Protein AF-A0A7V4MTC0-F1 (afdb_monomer)

pLDDT: mean 86.75, std 15.6, range [40.84, 98.31]

Sequence (107 aa):
MLAVVVAVAVHPVDDVLRDRVDVIELNHYYNDHGELIFDQLIFWDWCPATGRFQVRAWRLVKSAWQLPERDWQRGGWSALWLDGDRLRAVYAGAFRETWTQYDPEIE

Foldseek 3Di:
DDDDDDDDPPDPPPLAAEAEAAEWEWEFAAAPVRDGDFIKIWGWHQDPVVRDIATPDMDTDPDPQQDWDADPVVGFIWGWDDPDPGIYIYTHNYYYYYYDNDDPNVD

Solvent-accessible surface area (backbone atoms only — not comparable to full-atom values): 6509 Å² total; per-residue (Å²): 138,85,85,82,80,80,79,79,80,81,73,82,81,76,64,60,49,76,47,78,43,52,30,40,32,46,37,38,35,26,48,98,85,71,48,81,73,49,43,31,40,40,34,28,34,76,36,80,92,78,74,43,73,43,74,74,49,71,46,74,57,86,50,80,81,40,50,73,42,74,35,84,86,81,50,38,33,35,32,44,46,70,65,80,95,36,43,33,39,39,35,17,74,36,76,50,78,48,78,35,78,64,71,79,85,78,115

Secondary structure (DSSP, 8-state):
----------------EEEEEEEEEEEEEE-TTS-EEEEEEEEEEEETTTTEEEEEEEEE--SGGGSPEE-TTTSSEEEEEEETTEEEEEEEEEEEEEEESS-TT--

Nearest PDB structures (foldseek):
  6nau-assembly3_C  TM=3.440E-01  e=1.018E+00  Klebsiella pneumoniae subsp. pneumoniae
  1ri6-assembly1_A  TM=3.909E-01  e=2.763E+00  Escherichia coli
  4qrj-assembly2_B  TM=3.985E-01  e=2.931E+00  Bacteroides uniformis ATCC 8492
  3scy-assembly1_A  TM=4.873E-01  e=5.929E+00  Bacteroides fragilis NCTC 9343
  3fgb-assembly2_B  TM=4.070E-01  e=3.931E+00  Bacteroides thetaiotaomicron

Mean predicted aligned error: 8.18 Å

Radius of gyration: 19.38 Å; Cα contacts (8 Å, |Δi|>4): 205; chains: 1; bounding box: 69×31×56 Å

Structure (mmCIF, N/CA/C/O backbone):
data_AF-A0A7V4MTC0-F1
#
_entry.id   AF-A0A7V4MTC0-F1
#
loop_
_atom_site.group_PDB
_atom_site.id
_atom_site.type_symbol
_atom_site.label_atom_id
_atom_site.label_alt_id
_atom_site.label_comp_id
_atom_site.label_asym_id
_atom_site.label_entity_id
_atom_site.label_seq_id
_atom_site.pdbx_PDB_ins_code
_atom_site.Cartn_x
_atom_site.Cartn_y
_atom_site.Cartn_z
_atom_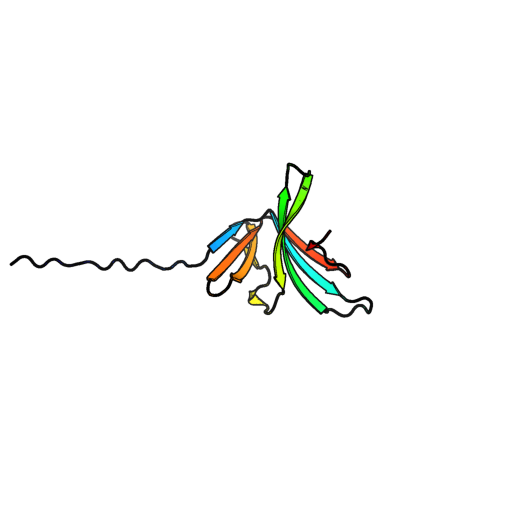site.occupancy
_atom_site.B_iso_or_equiv
_atom_site.auth_seq_id
_atom_site.auth_comp_id
_atom_site.auth_asym_id
_atom_site.au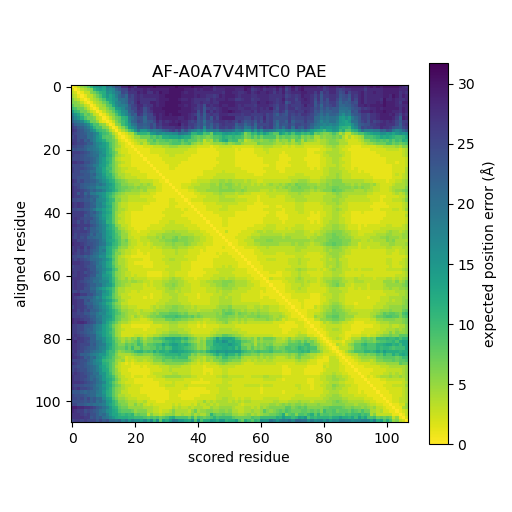th_atom_id
_atom_site.pdbx_PDB_model_num
ATOM 1 N N . MET A 1 1 ? -49.499 8.604 -38.007 1.00 41.53 1 MET A N 1
ATOM 2 C CA . MET A 1 1 ? -48.268 7.796 -37.884 1.00 41.53 1 MET A CA 1
ATOM 3 C C . MET A 1 1 ? -47.384 8.492 -36.859 1.00 41.53 1 MET A C 1
ATOM 5 O O . MET A 1 1 ? -46.915 9.583 -37.147 1.00 41.53 1 MET A O 1
ATOM 9 N N . LEU A 1 2 ? -47.291 7.965 -35.635 1.00 40.84 2 LEU A N 1
ATOM 10 C CA . LEU A 1 2 ? -46.520 8.573 -34.543 1.00 40.84 2 LEU A CA 1
ATOM 11 C C . LEU A 1 2 ? -45.117 7.949 -34.554 1.00 40.84 2 LEU A C 1
ATOM 13 O O . LEU A 1 2 ? -45.001 6.731 -34.431 1.00 40.84 2 LEU A O 1
ATOM 17 N N . ALA A 1 3 ? -44.072 8.750 -34.750 1.00 45.78 3 ALA A N 1
ATOM 18 C CA . ALA A 1 3 ? -42.695 8.276 -34.664 1.00 45.78 3 ALA A CA 1
ATOM 19 C C . ALA A 1 3 ? -42.271 8.254 -33.189 1.00 45.78 3 ALA A C 1
ATOM 21 O O . ALA A 1 3 ? -42.207 9.298 -32.543 1.00 45.78 3 ALA A O 1
ATOM 22 N N . VAL A 1 4 ? -42.006 7.063 -32.652 1.00 46.56 4 VAL A N 1
ATOM 23 C CA . VAL A 1 4 ? -41.389 6.904 -31.333 1.00 46.56 4 VAL A CA 1
ATOM 24 C C . VAL A 1 4 ? -39.884 7.052 -31.518 1.00 46.56 4 VAL A C 1
ATOM 26 O O . VAL A 1 4 ? -39.239 6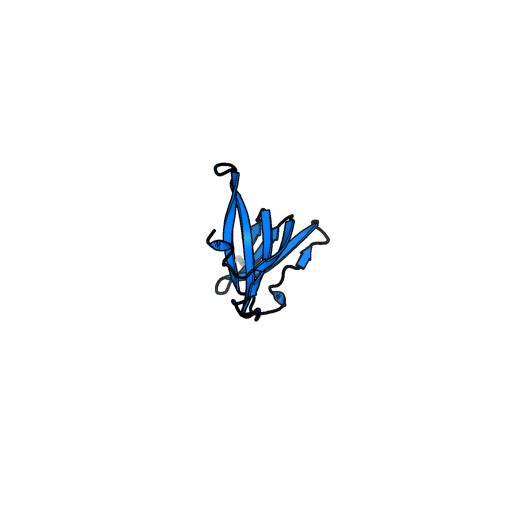.197 -32.120 1.00 46.56 4 VAL A O 1
ATOM 29 N N . VAL A 1 5 ? -39.326 8.154 -31.022 1.00 55.16 5 VAL A N 1
ATOM 30 C CA . VAL A 1 5 ? -37.876 8.314 -30.896 1.00 55.16 5 VAL A CA 1
ATOM 31 C C . VAL A 1 5 ? -37.459 7.597 -29.619 1.00 55.16 5 VAL A C 1
ATOM 33 O O . VAL A 1 5 ? -37.755 8.053 -28.516 1.00 55.16 5 VAL A O 1
ATOM 36 N N . VAL A 1 6 ? -36.796 6.452 -29.763 1.00 57.56 6 VAL A N 1
ATOM 37 C CA . VAL A 1 6 ? -36.133 5.781 -28.642 1.00 57.56 6 VAL A CA 1
ATOM 38 C C . VAL A 1 6 ? -34.809 6.500 -28.413 1.00 57.56 6 VAL A C 1
ATOM 40 O O . VAL A 1 6 ? -33.866 6.347 -29.186 1.00 57.56 6 VAL A O 1
ATOM 43 N N . ALA A 1 7 ? -34.748 7.325 -27.371 1.00 59.62 7 ALA A N 1
ATOM 44 C CA . ALA A 1 7 ? -33.491 7.887 -26.904 1.00 59.62 7 ALA A CA 1
ATOM 45 C C . ALA A 1 7 ? -32.680 6.766 -26.238 1.00 59.62 7 ALA A C 1
ATOM 47 O O . ALA A 1 7 ? -33.045 6.272 -25.172 1.00 59.62 7 ALA A O 1
ATOM 48 N N . VAL A 1 8 ? -31.592 6.343 -26.880 1.00 57.88 8 VAL A N 1
ATOM 49 C CA . VAL A 1 8 ? -30.602 5.459 -26.260 1.00 57.88 8 VAL A CA 1
ATOM 50 C C . VAL A 1 8 ? -29.826 6.299 -25.251 1.00 57.88 8 VAL A C 1
ATOM 52 O O . VAL A 1 8 ? -29.024 7.152 -25.627 1.00 57.88 8 VAL A O 1
ATOM 55 N N . ALA A 1 9 ? -30.094 6.090 -23.964 1.00 57.75 9 ALA A N 1
ATOM 56 C CA . ALA A 1 9 ? -29.274 6.652 -22.904 1.0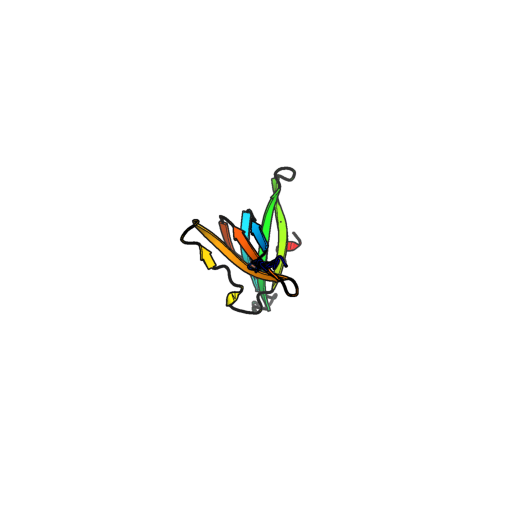0 57.75 9 ALA A CA 1
ATOM 57 C C . ALA A 1 9 ? -27.916 5.935 -22.918 1.00 57.75 9 ALA A C 1
ATOM 59 O O . ALA A 1 9 ? -27.817 4.764 -22.556 1.00 57.75 9 ALA A O 1
ATOM 60 N N . VAL A 1 10 ? -26.871 6.628 -23.370 1.00 52.97 10 VAL A N 1
ATOM 61 C CA . VAL A 1 10 ? -25.490 6.170 -23.199 1.00 52.97 10 VAL A CA 1
ATOM 62 C C . VAL A 1 10 ? -25.148 6.374 -21.729 1.00 52.97 10 VAL A C 1
ATOM 64 O O . VAL A 1 10 ? -24.939 7.501 -21.284 1.00 52.97 10 VAL A O 1
ATOM 67 N N . HIS A 1 11 ? -25.148 5.290 -20.959 1.00 50.6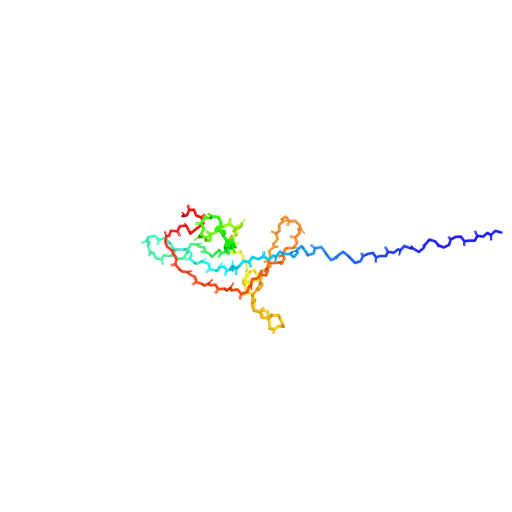9 11 HIS A N 1
ATOM 68 C CA . HIS A 1 11 ? -24.643 5.319 -19.595 1.00 50.69 11 HIS A CA 1
ATOM 69 C C . HIS A 1 11 ? -23.109 5.370 -19.671 1.00 50.69 11 HIS A C 1
ATOM 71 O O . HIS A 1 11 ? -22.526 4.471 -20.284 1.00 50.69 11 HIS A O 1
ATOM 77 N N . PRO A 1 12 ? -22.430 6.381 -19.101 1.00 53.00 12 PRO A N 1
ATOM 78 C CA . PRO A 1 12 ? -20.988 6.302 -18.947 1.00 53.00 12 PRO A CA 1
ATOM 79 C C . PRO A 1 12 ? -20.690 5.104 -18.044 1.00 53.00 12 PRO A C 1
ATOM 81 O O . PRO A 1 12 ? -21.221 4.996 -16.935 1.00 53.00 12 PRO A O 1
ATOM 84 N N . VAL A 1 13 ? -19.903 4.165 -18.562 1.00 50.91 13 VAL A N 1
ATOM 85 C CA . VAL A 1 13 ? -19.380 3.051 -17.779 1.00 50.91 13 VAL A CA 1
ATOM 86 C C . VAL A 1 13 ? -18.233 3.616 -16.950 1.00 50.91 13 VAL A C 1
ATOM 88 O O . VAL A 1 13 ? -17.077 3.578 -17.360 1.00 50.91 13 VAL A O 1
ATOM 91 N N . ASP A 1 14 ? -18.547 4.179 -15.789 1.00 53.25 14 ASP A N 1
ATOM 92 C CA . ASP A 1 14 ? -17.533 4.406 -14.763 1.00 53.25 14 ASP A CA 1
ATOM 93 C C . ASP A 1 14 ? -17.225 3.049 -14.101 1.00 53.25 14 ASP A C 1
ATOM 95 O O . ASP A 1 14 ? -17.654 2.783 -12.981 1.00 53.25 14 ASP A O 1
ATOM 99 N N . ASP A 1 15 ? -16.513 2.154 -14.803 1.00 62.56 15 ASP A N 1
ATOM 100 C CA . ASP A 1 15 ? -16.206 0.783 -14.330 1.00 62.56 15 ASP A CA 1
ATOM 101 C C . ASP A 1 15 ? -15.091 0.741 -13.266 1.00 62.56 15 ASP A C 1
ATOM 103 O O . ASP A 1 15 ? -14.476 -0.299 -13.019 1.00 62.56 15 ASP A O 1
ATOM 107 N N . VAL A 1 16 ? -14.782 1.885 -12.645 1.00 68.44 16 VAL A N 1
ATOM 108 C CA . VAL A 1 16 ? -13.801 1.948 -11.562 1.00 68.44 16 VAL A CA 1
ATOM 109 C C . VAL A 1 16 ? -14.505 1.661 -10.248 1.00 68.44 16 VAL A C 1
ATOM 111 O O . VAL A 1 16 ? -15.153 2.534 -9.663 1.00 68.44 16 VAL A O 1
ATOM 114 N N . LEU A 1 17 ? -14.342 0.437 -9.754 1.00 80.38 17 LEU A N 1
ATOM 115 C CA . LEU A 1 17 ? -14.799 0.073 -8.418 1.00 80.38 17 LEU A CA 1
ATOM 116 C C . LEU A 1 17 ? -13.959 0.827 -7.383 1.00 80.38 17 LEU A C 1
ATOM 118 O O . LEU A 1 17 ? -12.729 0.756 -7.385 1.00 80.38 17 LEU A O 1
ATOM 122 N N . ARG A 1 18 ? -14.633 1.583 -6.516 1.00 83.50 18 ARG A N 1
ATOM 123 C CA . ARG A 1 18 ? -13.995 2.384 -5.470 1.00 83.50 18 ARG A CA 1
ATOM 124 C C . ARG A 1 18 ? -14.133 1.682 -4.131 1.00 83.50 18 ARG A C 1
ATOM 126 O O . ARG A 1 18 ? -15.248 1.522 -3.643 1.00 83.50 18 ARG A O 1
ATOM 133 N N . ASP A 1 19 ? -13.003 1.337 -3.534 1.00 90.75 19 ASP A N 1
ATOM 134 C CA . ASP A 1 19 ? -12.917 0.712 -2.217 1.00 90.75 19 ASP A CA 1
ATOM 135 C C . ASP A 1 19 ? -12.204 1.645 -1.225 1.00 90.75 19 ASP A C 1
ATOM 137 O O . ASP A 1 19 ? -11.428 2.527 -1.605 1.00 90.75 19 ASP A O 1
ATOM 141 N N . ARG A 1 20 ? -12.466 1.460 0.073 1.00 94.81 20 ARG A N 1
ATOM 142 C CA . ARG A 1 20 ? -11.801 2.204 1.153 1.00 94.81 20 ARG A CA 1
ATOM 143 C C . ARG A 1 20 ? -11.254 1.260 2.209 1.00 94.81 20 ARG A C 1
ATOM 145 O O . ARG A 1 20 ? -12.015 0.429 2.700 1.00 94.81 20 ARG A O 1
ATOM 152 N N . VAL A 1 21 ? -9.998 1.453 2.592 1.00 96.38 21 VAL A N 1
ATOM 153 C CA . VAL A 1 21 ? -9.332 0.752 3.701 1.00 96.38 21 VAL A CA 1
ATOM 154 C C . VAL A 1 21 ? -8.776 1.752 4.709 1.00 96.38 21 VAL A C 1
ATOM 156 O O . VAL A 1 21 ? -8.808 2.967 4.473 1.00 96.38 21 VAL A O 1
ATOM 159 N N . ASP A 1 22 ? -8.299 1.261 5.846 1.00 97.06 22 ASP A N 1
ATOM 160 C CA . ASP A 1 22 ? -7.732 2.125 6.881 1.00 97.06 22 ASP A CA 1
ATOM 161 C C . ASP A 1 22 ? -6.276 2.495 6.580 1.00 97.06 22 ASP A C 1
ATOM 163 O O . ASP A 1 22 ? -5.905 3.664 6.731 1.00 97.06 22 ASP A O 1
ATOM 167 N N . VAL A 1 23 ? -5.474 1.540 6.087 1.00 97.75 23 VAL A N 1
ATOM 168 C CA . VAL A 1 23 ? -4.066 1.760 5.711 1.00 97.75 23 VAL A CA 1
ATOM 169 C C . VAL A 1 23 ? -3.750 1.103 4.368 1.00 97.75 23 VAL A C 1
ATOM 171 O O . VAL A 1 23 ? -4.084 -0.061 4.143 1.00 97.75 23 VAL A O 1
ATOM 174 N N . ILE A 1 24 ? -3.065 1.845 3.497 1.00 97.81 24 ILE A N 1
ATOM 175 C CA . ILE A 1 24 ? -2.328 1.282 2.359 1.00 97.81 24 ILE A CA 1
ATOM 176 C C . ILE A 1 24 ? -0.861 1.160 2.771 1.00 97.81 24 ILE A C 1
ATOM 178 O O . ILE A 1 24 ? -0.262 2.129 3.233 1.00 97.81 24 ILE A O 1
ATOM 182 N N . GLU A 1 25 ? -0.275 -0.014 2.600 1.00 98.00 25 GLU A N 1
ATOM 183 C CA . GLU A 1 25 ? 1.151 -0.238 2.808 1.00 98.00 25 GLU A CA 1
ATOM 184 C C . GLU A 1 25 ? 1.843 -0.561 1.494 1.00 98.00 25 GLU A C 1
ATOM 186 O O . GLU A 1 25 ? 1.370 -1.430 0.767 1.00 98.00 25 GLU A O 1
ATOM 191 N N . LEU A 1 26 ? 2.964 0.110 1.223 1.00 98.12 26 LEU A N 1
ATOM 192 C CA . LEU A 1 26 ? 3.955 -0.338 0.250 1.00 98.12 26 LEU A CA 1
ATOM 193 C C . LEU A 1 26 ? 5.054 -1.088 0.999 1.00 98.12 26 LEU A C 1
ATOM 195 O O . LEU A 1 26 ? 5.771 -0.501 1.804 1.00 98.12 26 LEU A O 1
ATOM 199 N N . ASN A 1 27 ? 5.157 -2.384 0.752 1.00 98.31 27 ASN A N 1
ATOM 200 C CA . ASN A 1 27 ? 6.154 -3.236 1.372 1.00 98.31 27 ASN A CA 1
ATOM 201 C C . ASN A 1 27 ? 7.196 -3.673 0.339 1.00 98.31 27 ASN A C 1
ATOM 203 O O . ASN A 1 27 ? 6.850 -4.136 -0.748 1.00 98.31 27 ASN A O 1
ATOM 207 N N . HIS A 1 28 ? 8.461 -3.532 0.714 1.00 97.94 28 HIS A N 1
ATOM 208 C CA . HIS A 1 28 ? 9.626 -3.980 -0.032 1.00 97.94 28 HIS A CA 1
ATOM 209 C C . HIS A 1 28 ? 10.140 -5.270 0.613 1.00 97.94 28 HIS A C 1
ATOM 211 O O . HIS A 1 28 ? 10.714 -5.233 1.708 1.00 97.94 28 HIS A O 1
ATOM 217 N N . TYR A 1 29 ? 9.919 -6.410 -0.040 1.00 97.50 29 TYR A N 1
ATOM 218 C CA . TYR A 1 29 ? 10.323 -7.713 0.481 1.00 97.50 29 TYR A CA 1
ATOM 219 C C . TYR A 1 29 ? 11.731 -8.086 0.007 1.00 97.50 29 TYR A C 1
ATOM 221 O O . TYR A 1 29 ? 12.018 -8.118 -1.195 1.00 97.50 29 TYR A O 1
ATOM 229 N N . TYR A 1 30 ? 12.600 -8.409 0.963 1.00 97.75 30 TYR A N 1
ATOM 230 C CA . TYR A 1 30 ? 13.985 -8.813 0.747 1.00 97.75 30 TYR A CA 1
ATOM 231 C C . TYR A 1 30 ? 14.205 -10.266 1.160 1.00 97.75 30 TYR A C 1
ATOM 233 O O . TYR A 1 30 ? 13.602 -10.746 2.115 1.00 97.75 30 TYR A O 1
ATOM 241 N N . ASN A 1 31 ? 15.121 -10.957 0.486 1.00 95.50 31 ASN A N 1
ATOM 242 C CA . ASN A 1 31 ? 15.585 -12.267 0.946 1.00 95.50 31 ASN A CA 1
ATOM 243 C C . ASN A 1 31 ? 16.630 -12.150 2.077 1.00 95.50 31 ASN A C 1
ATOM 245 O O . ASN A 1 31 ? 17.090 -11.058 2.423 1.00 95.50 31 ASN A O 1
ATOM 249 N N . ASP A 1 32 ? 17.071 -13.297 2.599 1.00 95.44 32 ASP A N 1
ATOM 250 C CA . ASP A 1 32 ? 18.099 -13.400 3.651 1.00 95.44 32 ASP A CA 1
ATOM 251 C C . ASP A 1 32 ? 19.471 -12.828 3.240 1.00 95.44 32 ASP A C 1
ATOM 253 O O . ASP A 1 32 ? 20.331 -12.571 4.084 1.00 95.44 32 ASP A O 1
ATOM 257 N N . HIS A 1 33 ? 19.690 -12.617 1.940 1.00 96.31 33 HIS A N 1
ATOM 258 C CA . HIS A 1 33 ? 20.898 -12.000 1.395 1.00 96.31 33 HIS A CA 1
ATOM 259 C C . HIS A 1 33 ? 20.777 -10.474 1.246 1.00 96.31 33 HIS A C 1
ATOM 261 O O . HIS A 1 33 ? 21.751 -9.823 0.865 1.00 96.31 33 HIS A O 1
ATOM 267 N N . GLY A 1 34 ? 19.619 -9.889 1.574 1.00 94.62 34 GLY A N 1
ATOM 268 C CA . GLY A 1 34 ? 19.355 -8.457 1.434 1.00 94.62 34 GLY A CA 1
ATOM 269 C C . GLY A 1 34 ? 19.058 -8.020 -0.002 1.00 94.62 34 GLY A C 1
ATOM 270 O O . GLY A 1 34 ? 19.174 -6.835 -0.316 1.00 94.62 34 GLY A O 1
ATOM 271 N N . GLU A 1 35 ? 18.677 -8.947 -0.880 1.00 97.56 35 GLU A N 1
ATOM 272 C CA . GLU A 1 35 ? 18.262 -8.652 -2.253 1.00 97.56 35 GLU A CA 1
ATOM 273 C C . GLU A 1 35 ? 16.760 -8.362 -2.293 1.00 97.56 35 GLU A C 1
ATOM 275 O O . GLU A 1 35 ? 15.974 -9.127 -1.734 1.00 97.56 35 GLU A O 1
ATOM 280 N N . LEU A 1 36 ? 16.358 -7.274 -2.962 1.00 96.88 36 LEU A N 1
ATOM 281 C CA . LEU A 1 36 ? 14.945 -6.955 -3.182 1.00 96.88 36 LEU A CA 1
ATOM 282 C C . LEU A 1 36 ? 14.340 -7.993 -4.132 1.00 96.88 36 LEU A C 1
ATOM 284 O O . LEU A 1 36 ? 14.789 -8.123 -5.272 1.00 96.88 36 LEU A O 1
ATOM 288 N N . ILE A 1 37 ? 13.312 -8.701 -3.672 1.00 97.38 37 ILE A N 1
ATOM 289 C CA . ILE A 1 37 ? 12.641 -9.743 -4.454 1.00 97.38 37 ILE A CA 1
ATOM 290 C C . ILE A 1 37 ? 11.384 -9.191 -5.120 1.00 97.38 37 ILE A C 1
ATOM 292 O O . ILE A 1 37 ? 11.167 -9.435 -6.308 1.00 97.38 37 ILE A O 1
ATOM 296 N N . PHE A 1 38 ? 10.563 -8.440 -4.385 1.00 96.81 38 PHE A N 1
ATOM 297 C CA . PHE A 1 38 ? 9.398 -7.759 -4.942 1.00 96.81 38 PHE A CA 1
ATOM 298 C C . PHE A 1 38 ? 8.933 -6.600 -4.064 1.00 96.81 38 PHE A C 1
ATOM 300 O O . PHE A 1 38 ? 9.180 -6.563 -2.860 1.00 96.81 38 PHE A O 1
ATOM 307 N N . ASP A 1 39 ? 8.179 -5.707 -4.696 1.00 97.75 39 ASP A N 1
ATOM 308 C CA . ASP A 1 39 ? 7.345 -4.726 -4.020 1.00 97.75 39 ASP A CA 1
ATOM 309 C C . ASP A 1 39 ? 5.901 -5.228 -3.997 1.00 97.75 39 ASP A C 1
ATOM 311 O O . ASP A 1 39 ? 5.409 -5.820 -4.969 1.00 97.75 39 ASP A O 1
ATOM 315 N N . GLN A 1 40 ? 5.192 -4.955 -2.911 1.00 96.56 40 GLN A N 1
ATOM 316 C CA . GLN A 1 40 ? 3.789 -5.304 -2.778 1.00 96.56 40 GLN A CA 1
ATOM 317 C C . GLN A 1 40 ? 2.974 -4.212 -2.105 1.00 96.56 40 GLN A C 1
ATOM 319 O O . GLN A 1 40 ? 3.466 -3.456 -1.270 1.00 96.56 40 GLN A O 1
ATOM 324 N N . LEU A 1 41 ? 1.698 -4.154 -2.474 1.00 96.94 41 LEU A N 1
ATOM 325 C CA . LEU A 1 41 ? 0.698 -3.386 -1.760 1.00 96.94 41 LEU A CA 1
ATOM 326 C C . LEU A 1 41 ? -0.109 -4.287 -0.848 1.00 96.94 41 LEU A C 1
ATOM 328 O O . LEU A 1 41 ? -0.687 -5.270 -1.314 1.00 96.94 41 LEU A O 1
ATOM 332 N N . ILE A 1 42 ? -0.207 -3.888 0.416 1.00 96.88 42 ILE A N 1
ATOM 333 C CA . ILE A 1 42 ? -1.055 -4.531 1.415 1.00 96.88 42 ILE A CA 1
ATOM 334 C C . ILE A 1 42 ? -2.115 -3.531 1.868 1.00 96.88 42 ILE A C 1
ATOM 336 O O . ILE A 1 42 ? -1.829 -2.374 2.187 1.00 96.88 42 ILE A O 1
ATOM 340 N N . PHE A 1 43 ? -3.364 -3.980 1.877 1.00 95.94 43 PHE A N 1
ATOM 341 C CA . PHE A 1 43 ? -4.519 -3.179 2.249 1.00 95.94 43 PHE A CA 1
ATOM 342 C C . PHE A 1 43 ? -5.058 -3.660 3.592 1.00 95.94 43 PHE A C 1
ATOM 344 O O . PHE A 1 43 ? -5.536 -4.792 3.699 1.00 95.94 43 PHE A O 1
ATOM 351 N N . TRP A 1 44 ? -5.011 -2.795 4.601 1.00 97.19 44 TRP A N 1
ATOM 352 C CA . TRP A 1 44 ? -5.349 -3.141 5.980 1.00 97.19 44 TRP A CA 1
ATOM 353 C C . TRP A 1 44 ? -6.638 -2.481 6.448 1.00 97.19 44 TRP A C 1
ATOM 355 O O . TRP A 1 44 ? -6.838 -1.281 6.242 1.00 97.19 44 TRP A O 1
ATOM 365 N N . ASP A 1 45 ? -7.437 -3.241 7.191 1.00 97.06 45 ASP A N 1
ATOM 366 C CA . ASP A 1 45 ? -8.534 -2.716 8.001 1.00 97.06 45 ASP A CA 1
ATOM 367 C C . ASP A 1 45 ? -8.272 -2.929 9.480 1.00 97.06 45 ASP A C 1
ATOM 369 O O . ASP A 1 45 ? -7.813 -3.991 9.905 1.00 97.06 45 ASP A O 1
ATOM 373 N N . TRP A 1 46 ? -8.624 -1.943 10.291 1.00 96.31 46 TRP A N 1
ATOM 374 C CA . TRP A 1 46 ? -8.704 -2.124 11.725 1.00 96.31 46 TRP A CA 1
ATOM 375 C C . TRP A 1 46 ? -9.909 -3.001 12.059 1.00 96.31 46 TRP A C 1
ATOM 377 O O . TRP A 1 46 ? -11.044 -2.672 11.717 1.00 96.31 46 TRP A O 1
ATOM 387 N N . CYS A 1 47 ? -9.688 -4.098 12.781 1.00 95.75 47 CYS A N 1
ATOM 388 C CA . CYS A 1 47 ? -10.764 -4.924 13.307 1.00 95.75 47 CYS A CA 1
ATOM 389 C C . CYS A 1 47 ? -10.976 -4.619 14.799 1.00 95.75 47 CYS A C 1
ATOM 391 O O . CYS A 1 47 ? -10.173 -5.058 15.631 1.00 95.75 47 CYS A O 1
ATOM 393 N N . PRO A 1 48 ? -12.065 -3.920 15.185 1.00 95.62 48 PRO A N 1
ATOM 394 C CA . PRO A 1 48 ? -12.336 -3.597 16.586 1.00 95.62 48 PRO A CA 1
ATOM 395 C C . PRO A 1 48 ? -12.522 -4.836 17.465 1.00 95.62 48 PRO A C 1
ATOM 397 O O . PRO A 1 48 ? -12.167 -4.807 18.637 1.00 95.62 48 PRO A O 1
ATOM 400 N N . ALA A 1 49 ? -13.050 -5.930 16.902 1.00 96.19 49 ALA A N 1
ATOM 401 C CA . ALA A 1 49 ? -13.309 -7.163 17.643 1.00 96.19 49 ALA A CA 1
ATOM 402 C C . ALA A 1 49 ? -12.018 -7.858 18.098 1.00 96.19 49 ALA A C 1
ATOM 404 O O . ALA A 1 49 ? -11.979 -8.436 19.181 1.00 96.19 49 ALA A O 1
ATOM 405 N N . THR A 1 50 ? -10.959 -7.791 17.286 1.00 95.56 50 THR A N 1
ATOM 406 C CA . THR A 1 50 ? -9.650 -8.371 17.622 1.00 95.56 50 THR A CA 1
ATOM 407 C C . THR A 1 50 ? -8.634 -7.335 18.095 1.00 95.56 50 THR A C 1
ATOM 409 O O . THR A 1 50 ? -7.529 -7.718 18.465 1.00 95.56 50 THR A O 1
ATOM 412 N N . GLY A 1 51 ? -8.976 -6.042 18.056 1.00 96.06 51 GLY A N 1
ATOM 413 C CA . GLY A 1 51 ? -8.099 -4.939 18.458 1.00 96.06 51 GLY A CA 1
ATOM 414 C C . GLY A 1 51 ? -6.798 -4.860 17.656 1.00 96.06 51 GLY A C 1
ATOM 415 O O . GLY A 1 51 ? -5.770 -4.481 18.210 1.00 96.06 51 GLY A O 1
ATOM 416 N N . ARG A 1 52 ? -6.820 -5.276 16.385 1.00 95.00 52 ARG A N 1
ATOM 417 C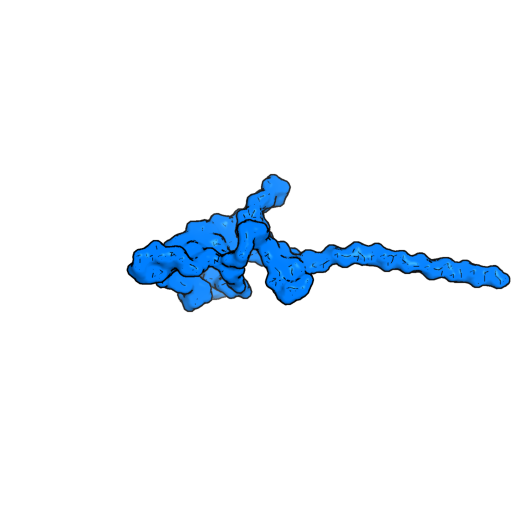 CA . ARG A 1 52 ? -5.643 -5.280 15.506 1.00 95.00 52 ARG A CA 1
ATOM 418 C C . ARG A 1 52 ? -6.031 -5.059 14.051 1.00 95.00 52 ARG A C 1
ATOM 420 O O . ARG A 1 52 ? -7.183 -5.290 13.679 1.00 95.00 52 ARG A O 1
ATOM 427 N N . PHE A 1 53 ? -5.057 -4.649 13.244 1.00 95.62 53 PHE A N 1
ATOM 428 C CA . PHE A 1 53 ? -5.206 -4.618 11.794 1.00 95.62 53 PHE A CA 1
ATOM 429 C C . PHE A 1 53 ? -5.306 -6.039 11.226 1.00 95.62 53 PHE A C 1
ATOM 431 O O . PHE A 1 53 ? -4.678 -6.96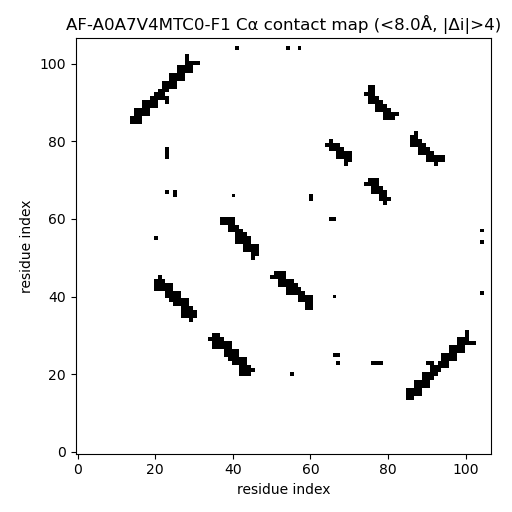5 11.736 1.00 95.62 53 PHE A O 1
ATOM 438 N N . GLN A 1 54 ? -6.125 -6.198 10.193 1.00 95.94 54 GLN A N 1
ATOM 439 C CA . GLN A 1 54 ? -6.300 -7.425 9.426 1.00 95.94 54 GLN A CA 1
ATOM 440 C C . GLN A 1 54 ? -6.126 -7.106 7.943 1.00 95.94 54 GLN A C 1
ATOM 442 O O . GLN A 1 54 ? -6.550 -6.046 7.472 1.00 95.94 54 GLN A O 1
ATOM 447 N N . VAL A 1 55 ? -5.505 -8.023 7.208 1.00 95.44 55 VAL A N 1
ATOM 448 C CA . VAL A 1 55 ? -5.332 -7.885 5.763 1.00 95.44 55 VAL A CA 1
ATOM 449 C C . VAL A 1 55 ? -6.683 -8.046 5.082 1.00 95.44 55 VAL A C 1
ATOM 451 O O . VAL A 1 55 ? -7.332 -9.085 5.201 1.00 95.44 55 VAL A O 1
ATOM 454 N N . ARG A 1 56 ? -7.102 -7.026 4.332 1.00 93.44 56 ARG A N 1
ATOM 455 C CA . ARG A 1 56 ? -8.261 -7.116 3.438 1.00 93.44 56 ARG A CA 1
ATOM 456 C C . ARG A 1 56 ? -7.867 -7.743 2.105 1.00 93.44 56 ARG A C 1
ATOM 458 O O . ARG A 1 56 ? -8.597 -8.571 1.567 1.00 93.44 56 ARG A O 1
ATOM 465 N N . ALA A 1 57 ? -6.749 -7.295 1.544 1.00 92.25 57 ALA A N 1
ATOM 466 C CA . ALA A 1 57 ? -6.223 -7.759 0.269 1.00 92.25 57 ALA A CA 1
ATOM 467 C C . ALA A 1 57 ? -4.746 -7.381 0.140 1.00 92.25 57 ALA A C 1
ATOM 469 O O . ALA A 1 57 ? -4.279 -6.452 0.796 1.00 92.25 57 ALA A O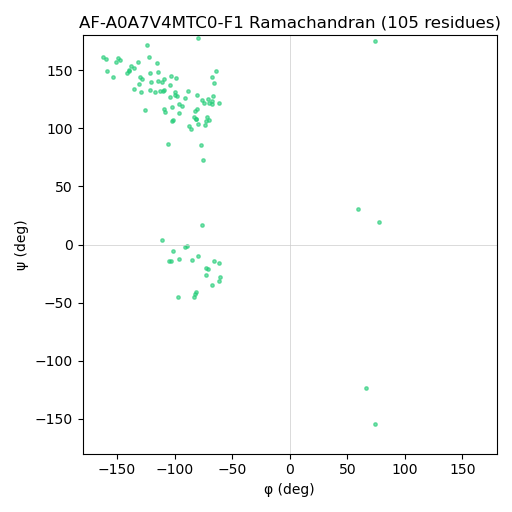 1
ATOM 470 N N . TRP A 1 58 ? -4.046 -8.049 -0.768 1.00 94.19 58 TRP A N 1
ATOM 471 C CA . TRP A 1 58 ? -2.693 -7.685 -1.167 1.00 94.19 58 TRP A CA 1
ATOM 472 C C . TRP A 1 58 ? -2.454 -8.016 -2.642 1.00 94.19 58 TRP A C 1
ATOM 474 O O . TRP A 1 58 ? -3.179 -8.827 -3.246 1.00 94.19 58 TRP A O 1
ATOM 484 N N . ARG A 1 59 ? -1.460 -7.351 -3.236 1.00 92.81 59 ARG A N 1
ATOM 485 C CA . ARG A 1 59 ? -1.006 -7.574 -4.614 1.00 92.81 59 ARG A CA 1
ATOM 486 C C . ARG A 1 59 ? 0.461 -7.191 -4.781 1.00 92.81 59 ARG A C 1
ATOM 488 O O . ARG A 1 59 ? 0.891 -6.161 -4.281 1.00 92.81 59 ARG A O 1
ATOM 495 N N . LEU A 1 60 ? 1.173 -7.944 -5.617 1.00 94.50 60 LEU A N 1
ATOM 496 C CA . LEU A 1 60 ? 2.486 -7.537 -6.120 1.00 94.50 60 LEU A CA 1
ATOM 497 C C . LEU A 1 60 ? 2.377 -6.299 -7.019 1.00 94.50 60 LEU A C 1
ATOM 499 O O . LEU A 1 60 ? 1.494 -6.225 -7.885 1.00 94.50 60 LEU A O 1
ATOM 503 N N . VAL A 1 61 ? 3.320 -5.375 -6.862 1.00 94.75 61 VAL A N 1
ATOM 504 C CA . VAL A 1 61 ? 3.501 -4.226 -7.750 1.00 94.75 61 VAL A CA 1
ATOM 505 C C . VAL A 1 61 ? 4.264 -4.695 -8.986 1.00 94.75 61 VAL A C 1
ATOM 507 O O . VAL A 1 61 ? 5.403 -5.144 -8.920 1.00 94.75 61 VAL A O 1
ATOM 510 N N . LYS A 1 62 ? 3.618 -4.605 -10.146 1.00 91.38 62 LYS A N 1
ATOM 511 C CA . LYS A 1 62 ? 4.173 -4.988 -11.453 1.00 91.38 62 LYS A CA 1
ATOM 512 C C . LYS A 1 62 ? 4.569 -3.779 -12.295 1.00 91.38 62 LYS A C 1
ATOM 514 O O . LYS A 1 62 ? 5.202 -3.930 -13.338 1.00 91.38 62 LYS A O 1
ATOM 519 N N . SER A 1 63 ? 4.125 -2.584 -11.923 1.00 90.50 63 SER A N 1
ATOM 520 C CA . SER A 1 63 ? 4.364 -1.348 -12.663 1.00 90.50 63 SER A CA 1
ATOM 521 C C . SER A 1 63 ? 4.204 -0.131 -11.759 1.00 90.50 63 SER A C 1
ATOM 523 O O . SER A 1 63 ? 3.365 -0.127 -10.864 1.00 90.50 63 SER A O 1
ATOM 525 N N . ALA A 1 64 ? 4.951 0.936 -12.047 1.00 90.69 64 ALA A N 1
ATOM 526 C CA . ALA A 1 64 ? 4.975 2.145 -11.222 1.00 90.69 64 ALA A CA 1
ATOM 527 C C . ALA A 1 64 ? 3.610 2.847 -11.080 1.00 90.69 64 ALA A C 1
ATOM 529 O O . ALA A 1 64 ? 3.353 3.456 -10.053 1.00 90.69 64 ALA A O 1
ATOM 530 N N . TRP A 1 65 ? 2.711 2.725 -12.065 1.00 89.00 65 TRP A N 1
ATOM 531 C CA . TRP A 1 65 ? 1.356 3.299 -11.989 1.00 89.00 65 TRP A CA 1
ATOM 532 C C . TRP A 1 65 ? 0.475 2.654 -10.909 1.00 89.00 65 TRP A C 1
ATOM 534 O O . TRP A 1 65 ? -0.583 3.180 -10.582 1.00 89.00 65 TRP A O 1
ATOM 544 N N . GLN A 1 66 ? 0.884 1.497 -10.381 1.00 92.50 66 GLN A N 1
ATOM 545 C CA . GLN A 1 66 ? 0.189 0.828 -9.285 1.00 92.50 66 GLN A CA 1
ATOM 546 C C . GLN A 1 66 ? 0.617 1.369 -7.921 1.00 92.50 66 GLN A C 1
ATOM 548 O O . GLN A 1 66 ? -0.038 1.051 -6.932 1.00 92.50 66 GLN A O 1
ATOM 553 N N . LEU A 1 67 ? 1.707 2.143 -7.847 1.00 95.19 67 LEU A N 1
ATOM 554 C CA . LEU A 1 67 ? 2.190 2.692 -6.586 1.00 95.19 67 LEU A CA 1
ATOM 555 C C . LEU A 1 67 ? 1.166 3.672 -5.995 1.00 95.19 67 LEU A C 1
ATOM 557 O O . LEU A 1 67 ? 0.437 4.324 -6.744 1.00 95.19 67 LEU A O 1
ATOM 561 N N . PRO A 1 68 ? 1.092 3.798 -4.659 1.00 95.88 68 PRO A N 1
ATOM 562 C CA . PRO A 1 68 ? 0.136 4.686 -4.028 1.00 95.88 68 PRO A CA 1
ATOM 563 C C . PRO A 1 68 ? 0.475 6.136 -4.355 1.00 95.88 68 PRO A C 1
ATOM 565 O O . PRO A 1 68 ? 1.588 6.608 -4.128 1.00 95.88 68 PRO A O 1
ATOM 568 N N . GLU A 1 69 ? -0.515 6.861 -4.849 1.00 96.00 69 GLU A N 1
ATOM 569 C CA . GLU A 1 69 ? -0.422 8.284 -5.121 1.00 96.00 69 GLU A CA 1
ATOM 570 C C . GLU A 1 69 ? -1.142 9.067 -4.030 1.00 96.00 69 GLU A C 1
ATOM 572 O O . GLU A 1 69 ? -2.165 8.643 -3.484 1.00 96.00 69 GLU A O 1
ATOM 577 N N . ARG A 1 70 ? -0.608 10.240 -3.702 1.00 95.81 70 ARG A N 1
ATOM 578 C CA . ARG A 1 70 ? -1.229 11.118 -2.719 1.00 95.81 70 ARG A CA 1
ATOM 579 C C . ARG A 1 70 ? -2.434 11.834 -3.326 1.00 95.81 70 ARG A C 1
ATOM 581 O O . ARG A 1 70 ? -2.290 12.564 -4.304 1.00 95.81 70 ARG A O 1
ATOM 588 N N . ASP A 1 71 ? -3.599 11.701 -2.693 1.00 92.88 71 ASP A N 1
ATOM 589 C CA . ASP A 1 71 ? -4.798 12.458 -3.068 1.00 92.88 71 ASP A CA 1
ATOM 590 C C . ASP A 1 71 ? -4.780 13.819 -2.354 1.00 92.88 71 ASP A C 1
ATOM 592 O O . ASP A 1 71 ? -5.104 13.950 -1.172 1.00 92.88 71 ASP A O 1
ATOM 596 N N . TRP A 1 72 ? -4.364 14.864 -3.069 1.00 89.94 72 TRP A N 1
ATOM 597 C CA . TRP A 1 72 ? -4.275 16.220 -2.517 1.00 89.94 72 TRP A CA 1
ATOM 598 C C . TRP A 1 72 ? -5.636 16.888 -2.296 1.00 89.94 72 TRP A C 1
ATOM 600 O O . TRP A 1 72 ? -5.715 17.840 -1.521 1.00 89.94 72 TRP A O 1
ATOM 610 N N . GLN A 1 73 ? -6.698 16.419 -2.960 1.00 88.94 73 GLN A N 1
ATOM 611 C CA . GLN A 1 73 ? -8.035 17.003 -2.827 1.00 88.94 73 GLN A CA 1
ATOM 612 C C . GLN A 1 73 ? -8.758 16.469 -1.593 1.00 88.94 73 GLN A C 1
ATOM 614 O O . GLN A 1 73 ? -9.406 17.232 -0.877 1.00 88.94 73 GLN A O 1
ATOM 619 N N . ARG A 1 74 ? -8.662 15.160 -1.349 1.00 87.31 74 ARG A N 1
ATOM 620 C CA . ARG A 1 74 ? -9.336 14.488 -0.227 1.00 87.31 74 ARG A CA 1
ATOM 621 C C . ARG A 1 74 ? -8.435 14.318 0.995 1.00 87.31 74 ARG A C 1
ATOM 623 O O . ARG A 1 74 ? -8.937 14.018 2.078 1.00 87.31 74 ARG A O 1
ATOM 630 N N . GLY A 1 75 ? -7.130 14.544 0.838 1.00 92.12 75 GLY A N 1
ATOM 631 C CA . GLY A 1 75 ? -6.119 14.050 1.770 1.00 92.12 75 GLY A CA 1
ATOM 632 C C . GLY A 1 75 ? -5.916 12.544 1.586 1.00 92.12 75 GLY A C 1
ATOM 633 O O . GLY A 1 75 ? -6.628 11.917 0.818 1.00 92.12 75 GLY A O 1
ATOM 634 N N . GLY A 1 76 ? -4.954 11.948 2.290 1.00 95.69 76 GLY A N 1
ATOM 635 C CA . GLY A 1 76 ? -4.718 10.502 2.213 1.00 95.69 76 GLY A CA 1
ATOM 636 C C . GLY A 1 76 ? -4.042 10.037 0.917 1.00 95.69 76 GLY A C 1
ATOM 637 O O . GLY A 1 76 ? -3.279 10.781 0.297 1.00 95.69 76 GLY A O 1
ATOM 638 N N . TRP A 1 77 ? -4.282 8.775 0.566 1.00 97.31 77 TRP A N 1
ATOM 639 C CA . TRP A 1 77 ? -3.576 8.042 -0.483 1.00 97.31 77 TRP A CA 1
ATOM 640 C C . TRP A 1 77 ? -4.528 7.148 -1.269 1.00 97.31 77 TRP A C 1
ATOM 642 O O . TRP A 1 77 ? -5.486 6.602 -0.715 1.00 97.31 77 TRP A O 1
ATOM 652 N N . SER A 1 78 ? -4.245 6.974 -2.554 1.00 95.38 78 SER A N 1
ATOM 653 C CA . SER A 1 78 ? -4.988 6.094 -3.447 1.00 95.38 78 SER A CA 1
ATOM 654 C C . SER A 1 78 ? -4.058 5.181 -4.228 1.00 95.38 78 SER A C 1
ATOM 656 O O . SER A 1 78 ? -3.048 5.641 -4.746 1.00 95.38 78 SER A O 1
ATOM 658 N N . ALA A 1 79 ? -4.432 3.915 -4.374 1.00 94.38 79 ALA A N 1
ATOM 659 C CA . ALA A 1 79 ? -3.754 2.971 -5.253 1.00 94.38 79 ALA A CA 1
ATOM 660 C C . ALA A 1 79 ? -4.729 2.429 -6.301 1.00 94.38 79 ALA A C 1
ATOM 662 O O . ALA A 1 79 ? -5.892 2.136 -5.997 1.00 94.38 79 ALA A O 1
ATOM 663 N N . LEU A 1 80 ? -4.241 2.287 -7.533 1.00 90.06 80 LEU A N 1
ATOM 664 C CA . LEU A 1 80 ? -4.981 1.690 -8.638 1.00 90.06 80 LEU A CA 1
ATOM 665 C C . LEU A 1 80 ? -4.471 0.281 -8.907 1.00 90.06 80 LEU A C 1
ATOM 667 O O . LEU A 1 80 ? -3.266 0.044 -8.973 1.00 90.06 80 LEU A O 1
ATOM 671 N N . TRP A 1 81 ? -5.382 -0.659 -9.133 1.00 82.25 81 TRP A N 1
ATOM 672 C CA . TRP A 1 81 ? -4.994 -1.990 -9.586 1.00 82.25 81 TRP A CA 1
ATOM 673 C C . TRP A 1 81 ? -6.073 -2.652 -10.437 1.00 82.25 81 TRP A C 1
ATOM 675 O O . TRP A 1 81 ? -7.244 -2.295 -10.366 1.00 82.25 81 TRP A O 1
ATOM 685 N N . LEU A 1 82 ? -5.665 -3.610 -11.269 1.00 77.12 82 LEU A N 1
ATOM 686 C CA . LEU A 1 82 ? -6.562 -4.372 -12.138 1.00 77.12 82 LEU A CA 1
ATOM 687 C C . LEU A 1 82 ? -6.950 -5.698 -11.476 1.00 77.12 82 LEU A C 1
ATOM 689 O O . LEU A 1 82 ? -6.089 -6.527 -11.174 1.00 77.12 82 LEU A O 1
ATOM 693 N N . ASP A 1 83 ? -8.249 -5.895 -11.278 1.00 74.44 83 ASP A N 1
ATOM 694 C CA . ASP A 1 83 ? -8.868 -7.127 -10.796 1.00 74.44 83 ASP A CA 1
ATOM 695 C C . ASP A 1 83 ? -9.560 -7.831 -11.971 1.00 74.44 83 ASP A C 1
ATOM 697 O O . ASP A 1 83 ? -10.728 -7.581 -12.278 1.00 74.44 83 ASP A O 1
ATOM 701 N N . GLY A 1 84 ? -8.794 -8.644 -12.703 1.00 77.88 84 GLY A N 1
ATOM 702 C CA . GLY A 1 84 ? -9.196 -9.104 -14.034 1.00 77.88 84 GLY A CA 1
ATOM 703 C C . GLY A 1 84 ? -9.231 -7.926 -15.011 1.00 77.88 84 GLY A C 1
ATOM 704 O O . GLY A 1 84 ? -8.239 -7.212 -15.140 1.00 77.88 84 GLY A O 1
ATOM 705 N N . ASP A 1 85 ? -10.379 -7.698 -15.647 1.00 76.06 85 ASP A N 1
ATOM 706 C CA . ASP A 1 85 ? -10.582 -6.589 -16.593 1.00 76.06 85 ASP A CA 1
ATOM 707 C C . ASP A 1 85 ? -11.072 -5.293 -15.919 1.00 76.06 85 ASP A C 1
ATOM 709 O O . ASP A 1 85 ? -11.268 -4.278 -16.587 1.00 76.06 85 ASP A O 1
ATOM 713 N N . ARG A 1 86 ? -11.292 -5.304 -14.596 1.00 79.69 86 ARG A N 1
ATOM 714 C CA . ARG A 1 86 ? -11.829 -4.152 -13.860 1.00 79.69 86 ARG A CA 1
ATOM 715 C C . ARG A 1 86 ? -10.734 -3.379 -13.152 1.00 79.69 86 ARG A C 1
ATOM 717 O O . ARG A 1 86 ? -9.945 -3.951 -12.404 1.00 79.69 86 ARG A O 1
ATOM 724 N N . LEU A 1 87 ? -10.736 -2.061 -13.319 1.00 82.69 87 LEU A N 1
ATOM 725 C CA . LEU A 1 87 ? -9.874 -1.174 -12.549 1.00 82.69 87 LEU A CA 1
ATOM 726 C C . LEU A 1 87 ? -10.500 -0.921 -11.173 1.00 82.69 87 LEU A C 1
ATOM 728 O O . LEU A 1 87 ? -11.660 -0.531 -11.059 1.00 82.69 87 LEU A O 1
ATOM 732 N N . ARG A 1 88 ? -9.726 -1.126 -10.115 1.00 88.12 88 ARG A N 1
ATOM 733 C CA . ARG A 1 88 ? -10.088 -0.786 -8.743 1.00 88.12 88 ARG A CA 1
ATOM 734 C C . ARG A 1 88 ? -9.258 0.389 -8.273 1.00 88.12 88 ARG A C 1
ATOM 736 O O . ARG A 1 88 ? -8.039 0.385 -8.420 1.00 88.12 88 ARG A O 1
ATOM 743 N N . ALA A 1 89 ? -9.929 1.359 -7.669 1.00 91.06 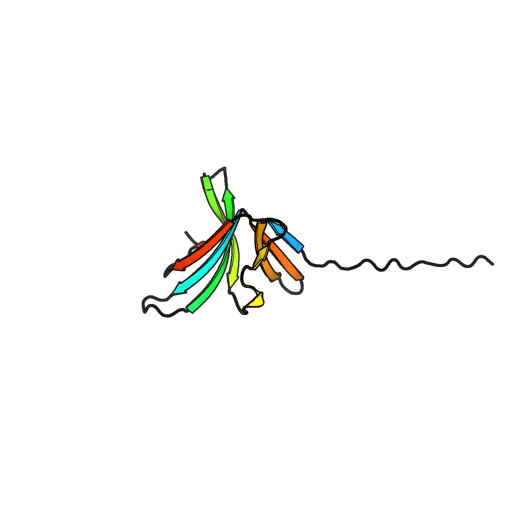89 ALA A N 1
ATOM 744 C CA . ALA A 1 89 ? -9.303 2.452 -6.947 1.00 91.06 89 ALA A CA 1
ATOM 745 C C . ALA A 1 89 ? -9.533 2.255 -5.452 1.00 91.06 89 ALA A C 1
ATOM 747 O O . ALA A 1 89 ? -10.670 2.317 -4.981 1.00 91.06 89 ALA A O 1
ATOM 748 N N . VAL A 1 90 ? -8.458 2.018 -4.708 1.00 94.25 90 VAL A N 1
ATOM 749 C CA . VAL A 1 90 ? -8.504 1.847 -3.255 1.00 94.25 90 VAL A CA 1
ATOM 750 C C . VAL A 1 90 ? -7.988 3.116 -2.601 1.00 94.25 90 VAL A C 1
ATOM 752 O O . VAL A 1 90 ? -6.891 3.561 -2.918 1.00 94.25 90 VAL A O 1
ATOM 755 N N . TYR A 1 91 ? -8.767 3.690 -1.689 1.00 96.19 91 TYR A N 1
ATOM 756 C CA . TYR A 1 91 ? -8.394 4.874 -0.918 1.00 96.19 91 TYR A CA 1
ATOM 757 C C . TYR A 1 91 ? -8.122 4.528 0.549 1.00 96.19 91 TYR A C 1
ATOM 759 O O . TYR A 1 91 ? -8.864 3.746 1.148 1.00 96.19 91 TYR A O 1
ATOM 767 N N . ALA A 1 92 ? -7.131 5.180 1.155 1.00 97.06 92 ALA A N 1
ATOM 768 C CA . ALA A 1 92 ? -6.902 5.159 2.595 1.00 97.06 92 ALA A CA 1
ATOM 769 C C . ALA A 1 92 ? -6.510 6.535 3.133 1.00 97.06 92 ALA A C 1
ATOM 771 O O . ALA A 1 92 ? -5.859 7.338 2.467 1.00 97.06 92 ALA A O 1
ATOM 772 N N . GLY A 1 93 ? -6.886 6.796 4.387 1.00 95.81 93 GLY A N 1
ATOM 773 C CA . GLY A 1 93 ? -6.444 8.003 5.089 1.00 95.81 93 GLY A CA 1
ATOM 774 C C . GLY A 1 93 ? -4.969 7.948 5.495 1.00 95.81 93 GLY A C 1
ATOM 775 O O . GLY A 1 93 ? -4.334 8.993 5.621 1.00 95.81 93 GLY A O 1
ATOM 776 N N . ALA A 1 94 ? -4.427 6.742 5.675 1.00 97.06 94 ALA A N 1
ATOM 777 C CA . ALA A 1 94 ? -3.057 6.508 6.101 1.00 97.06 94 ALA A CA 1
ATOM 778 C C . ALA A 1 94 ? -2.280 5.671 5.079 1.00 97.06 94 ALA A C 1
ATOM 780 O O . ALA A 1 94 ? -2.827 4.785 4.421 1.00 97.06 94 ALA A O 1
ATOM 781 N N . PHE A 1 95 ? -0.983 5.958 4.996 1.00 97.75 95 PHE A N 1
ATOM 782 C CA . PHE A 1 95 ? -0.012 5.219 4.202 1.00 97.75 95 PHE A CA 1
ATOM 783 C C . PHE A 1 95 ? 1.199 4.886 5.062 1.00 97.75 95 PHE A C 1
ATOM 785 O O . PHE A 1 95 ? 1.602 5.702 5.897 1.00 97.75 95 PHE A O 1
ATOM 792 N N . ARG A 1 96 ? 1.777 3.707 4.841 1.00 97.44 96 ARG A N 1
ATOM 793 C CA . ARG A 1 96 ? 3.081 3.337 5.388 1.00 97.44 96 ARG A CA 1
ATOM 794 C C . ARG A 1 96 ? 3.936 2.663 4.325 1.00 97.44 96 ARG A C 1
ATOM 796 O O . ARG A 1 96 ? 3.416 2.010 3.429 1.00 97.44 96 ARG A O 1
ATOM 803 N N . GLU A 1 97 ? 5.239 2.807 4.474 1.00 98.19 97 GLU A N 1
ATOM 804 C CA . GLU A 1 97 ? 6.236 2.154 3.636 1.00 98.19 97 GLU A CA 1
ATOM 805 C C . GLU A 1 97 ? 7.134 1.314 4.544 1.00 98.19 97 GLU A C 1
ATOM 807 O O . GLU A 1 97 ? 7.526 1.780 5.621 1.00 98.19 97 GLU A O 1
ATOM 812 N N . THR A 1 98 ? 7.386 0.062 4.172 1.00 98.12 98 THR A N 1
ATOM 813 C CA . THR A 1 98 ? 8.102 -0.904 5.015 1.00 98.12 98 THR A CA 1
ATOM 814 C C . THR A 1 98 ? 9.102 -1.723 4.206 1.00 98.12 98 THR A C 1
ATOM 816 O O . THR A 1 98 ? 8.934 -1.939 3.011 1.00 98.12 98 THR A O 1
ATOM 819 N N . TRP A 1 99 ? 10.142 -2.212 4.882 1.00 97.81 99 TRP A N 1
ATOM 820 C CA . TRP A 1 99 ? 11.168 -3.092 4.324 1.00 97.81 99 TRP A CA 1
ATOM 821 C C . TRP A 1 99 ? 11.240 -4.329 5.213 1.00 97.81 99 TRP A C 1
ATOM 823 O O . TRP A 1 99 ? 11.549 -4.205 6.402 1.00 97.81 99 TRP A O 1
ATOM 833 N N . THR A 1 100 ? 10.913 -5.503 4.678 1.00 96.88 100 THR A N 1
ATOM 834 C CA . THR A 1 100 ? 10.799 -6.735 5.474 1.00 96.88 100 THR A CA 1
ATOM 835 C C . THR A 1 100 ? 11.549 -7.897 4.833 1.00 96.88 100 THR A C 1
ATOM 837 O O . THR A 1 100 ? 11.810 -7.908 3.635 1.00 96.88 100 THR A O 1
ATOM 840 N N . GLN A 1 101 ? 11.910 -8.880 5.661 1.00 95.81 101 GLN A N 1
ATOM 841 C CA . GLN A 1 101 ? 12.404 -10.201 5.235 1.00 95.81 101 GLN A CA 1
ATOM 842 C C . GLN A 1 101 ? 11.403 -11.321 5.557 1.00 95.81 101 GLN A C 1
ATOM 844 O O . GLN A 1 101 ? 11.666 -12.501 5.352 1.00 95.81 101 GLN A O 1
ATOM 849 N N . TYR A 1 102 ? 10.238 -10.940 6.072 1.00 92.31 102 TYR A N 1
ATOM 850 C CA . TYR A 1 102 ? 9.107 -11.807 6.354 1.00 92.31 102 TYR A CA 1
ATOM 851 C C . TYR A 1 102 ? 7.890 -11.288 5.590 1.00 92.31 102 TYR A C 1
ATOM 853 O O . TYR A 1 102 ? 7.869 -10.131 5.157 1.00 92.31 102 TYR A O 1
ATOM 861 N N . ASP A 1 103 ? 6.907 -12.164 5.436 1.00 87.19 103 ASP A N 1
ATOM 862 C CA . ASP A 1 103 ? 5.617 -11.889 4.818 1.00 87.19 103 ASP A CA 1
ATOM 863 C C . ASP A 1 103 ? 4.689 -11.219 5.854 1.00 87.19 103 ASP A C 1
ATOM 865 O O . ASP A 1 103 ? 4.256 -11.890 6.798 1.00 87.19 103 ASP A O 1
ATOM 869 N N . PRO A 1 104 ? 4.400 -9.907 5.736 1.00 83.00 104 PRO A N 1
ATOM 870 C CA . PRO A 1 104 ? 3.575 -9.209 6.714 1.00 83.00 104 PRO A CA 1
ATOM 871 C C . PRO A 1 104 ? 2.104 -9.614 6.640 1.00 83.00 104 PRO A C 1
ATOM 873 O O . PRO A 1 104 ? 1.384 -9.394 7.610 1.00 83.00 104 PRO A O 1
ATOM 876 N N . GLU A 1 105 ? 1.625 -10.164 5.517 1.00 80.50 105 GLU A N 1
ATOM 877 C CA . GLU A 1 105 ? 0.210 -10.492 5.364 1.00 80.50 105 GLU A CA 1
ATOM 878 C C . GLU A 1 105 ? -0.219 -11.805 6.041 1.00 80.50 105 GLU A C 1
ATOM 880 O O . GLU A 1 105 ? -1.423 -12.068 6.137 1.00 80.50 105 GLU A O 1
ATOM 885 N N . ILE A 1 106 ? 0.735 -12.611 6.523 1.00 79.56 106 ILE A N 1
ATOM 886 C CA . ILE A 1 106 ? 0.487 -13.914 7.169 1.00 79.56 106 ILE A CA 1
ATOM 887 C C . ILE A 1 106 ? 0.611 -13.867 8.711 1.00 79.56 106 ILE A C 1
ATOM 889 O O . ILE A 1 106 ? 0.148 -14.798 9.378 1.00 79.56 106 ILE A O 1
ATOM 893 N N . GLU A 1 107 ? 1.180 -12.806 9.294 1.00 58.75 107 GLU A N 1
ATOM 894 C CA . GLU A 1 107 ? 1.319 -12.635 10.761 1.00 58.75 107 GLU A CA 1
ATOM 895 C C . GLU A 1 107 ? 0.003 -12.283 11.489 1.00 58.75 107 GLU A C 1
ATOM 897 O O . GLU A 1 107 ? -0.257 -12.886 12.562 1.00 58.75 107 GLU A O 1
#